Protein AF-A0A938QJ33-F1 (afdb_monomer)

Sequence (133 aa):
MEKRPASLLLIILVGVIGISLLGCAGRPTVTAPAKTLPEMLREAGFKVYAADTPQEMAYLQTCPRDTLMIHERPGARCYAFSDPTSKSMYIGDEAAYRRFSDLLEQREQKIMEQRIENDPQFWLLWRTRWGGG

Mean predicted aligned error: 12.61 Å

Nearest PDB structures (foldseek):
  3kyq-assembly1_A  TM=4.444E-01  e=6.629E-01  Rattus norvegicus
  7t1g-assembly1_B  TM=4.506E-01  e=1.577E+00  Saccharomyces cerevisiae S288C
  8ove-assembly1_Bp  TM=4.746E-01  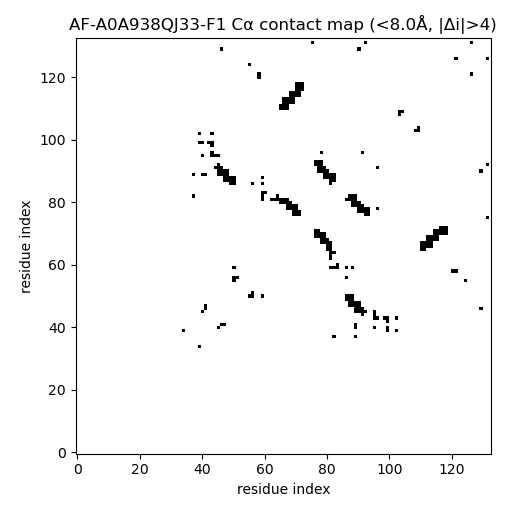e=2.148E+00  Trypanosoma brucei brucei
  4i1k-assembly2_B  TM=3.181E-01  e=2.587E+00  Arabidopsis thaliana
  8xkv-assembly1_B  TM=2.730E-01  e=6.962E+00  Arabidopsis thaliana

Secondary structure (DSSP, 8-state):
----THHHHHHHHGGGS--------------PPPPPHHHHHHHTTPEEEE--SHHHHHHHHHSPTTEEEEEEETTEEEEEEEETTTTEEEEE-HHHHHHHHHHHHHTT---EEEEEE--HHHHHHHHHHH---

Solvent-accessible surface area (backbone atoms only — not comparable to full-atom values): 8153 Å² total; per-residue (Å²): 141,82,85,70,73,62,67,62,59,56,55,60,67,65,72,72,73,71,92,68,88,71,84,85,75,83,63,74,77,74,68,69,77,78,79,48,70,72,55,46,38,46,74,24,59,28,45,79,42,73,46,84,44,75,66,47,43,53,52,50,71,71,52,62,76,74,31,42,34,39,42,36,48,98,95,49,65,39,40,35,36,56,38,77,90,78,39,29,39,34,44,23,46,69,71,21,47,53,47,32,53,53,52,28,59,78,66,76,52,86,72,48,76,44,80,40,76,66,54,66,64,60,52,67,72,41,44,84,78,70,55,83,129

pLDDT: mean 80.5, std 18.4, range [41.91, 97.69]

Radius of gyration: 30.43 Å; Cα contacts (8 Å, |Δi|>4): 147; chains: 1; bounding box: 78×65×67 Å

Foldseek 3Di:
DDDDCVVVVVVVVVVPPDPPPPDDDPPVPPPPPDDDLVRLLVVLPWDKDAQPDPLLLVVLVVDDAQEWEWEDDVPDTKIWHHDNVRNIITIDGPSSVVSSVVVCVVSVHDTHYDYDYPDPSCCVPPCVPVPDD

Structure (mmCIF, N/CA/C/O backbone):
data_AF-A0A938QJ33-F1
#
_entry.id   AF-A0A938QJ33-F1
#
loop_
_atom_site.group_PDB
_atom_site.id
_atom_site.type_symbol
_atom_site.label_atom_id
_atom_site.label_alt_id
_atom_site.label_comp_id
_atom_site.label_asym_id
_atom_site.label_entity_id
_atom_site.label_seq_id
_atom_site.pdbx_PDB_ins_code
_atom_site.Cartn_x
_atom_site.Cartn_y
_atom_site.Cartn_z
_atom_site.occupancy
_atom_site.B_iso_or_equiv
_atom_site.auth_seq_id
_atom_site.auth_comp_id
_atom_site.auth_asym_id
_atom_site.auth_atom_id
_atom_site.pdbx_PDB_model_num
ATOM 1 N N . MET A 1 1 ? 63.556 46.614 -50.450 1.00 47.84 1 MET A N 1
ATOM 2 C CA . MET A 1 1 ? 62.223 47.234 -50.622 1.00 47.84 1 MET A CA 1
ATOM 3 C C . MET A 1 1 ? 61.717 46.718 -51.955 1.00 47.84 1 MET A C 1
ATOM 5 O O . MET A 1 1 ? 62.399 46.922 -52.936 1.00 47.84 1 MET A O 1
ATOM 9 N N . GLU A 1 2 ? 60.818 45.743 -51.991 1.00 45.97 2 GLU A N 1
ATOM 10 C CA . GLU A 1 2 ? 59.378 45.991 -51.922 1.00 45.97 2 GLU A CA 1
ATOM 11 C C . GLU A 1 2 ? 58.655 44.801 -51.269 1.00 45.97 2 GLU A C 1
ATOM 13 O O . GLU A 1 2 ? 58.992 43.633 -51.473 1.00 45.97 2 GLU A O 1
ATOM 18 N N . LYS A 1 3 ? 57.673 45.129 -50.435 1.00 43.69 3 LYS A N 1
ATOM 19 C CA . LYS A 1 3 ? 56.917 44.236 -49.558 1.00 43.69 3 LYS A CA 1
ATOM 20 C C . LYS A 1 3 ? 55.964 43.369 -50.390 1.00 43.69 3 LYS A C 1
ATOM 22 O O . LYS A 1 3 ? 55.088 43.893 -51.068 1.00 43.69 3 LYS A O 1
ATOM 27 N N . ARG A 1 4 ? 56.111 42.040 -50.322 1.00 46.62 4 ARG A N 1
ATOM 28 C CA . ARG A 1 4 ? 55.148 41.105 -50.926 1.00 46.62 4 ARG A CA 1
ATOM 29 C C . ARG A 1 4 ? 53.808 41.182 -50.165 1.00 46.62 4 ARG A C 1
ATOM 31 O O . ARG A 1 4 ? 53.822 41.163 -48.935 1.00 46.62 4 ARG A O 1
ATOM 38 N N . PRO A 1 5 ? 52.660 41.204 -50.867 1.00 52.81 5 PRO A N 1
ATOM 39 C CA . PRO A 1 5 ? 51.307 41.439 -50.328 1.00 52.81 5 PRO A CA 1
ATOM 40 C C . PRO A 1 5 ? 50.780 40.337 -49.385 1.00 52.81 5 PRO A C 1
ATOM 42 O O . PRO A 1 5 ? 49.643 40.395 -48.923 1.00 52.81 5 PRO A O 1
ATOM 45 N N . ALA A 1 6 ? 51.610 39.344 -49.059 1.00 49.66 6 ALA A N 1
ATOM 46 C CA . ALA A 1 6 ? 51.281 38.231 -48.177 1.00 49.66 6 ALA A CA 1
ATOM 47 C C . ALA A 1 6 ? 51.041 38.663 -46.717 1.00 49.66 6 ALA A C 1
ATOM 49 O O . ALA A 1 6 ? 50.262 38.022 -46.018 1.00 49.66 6 ALA A O 1
ATOM 50 N N . SER A 1 7 ? 51.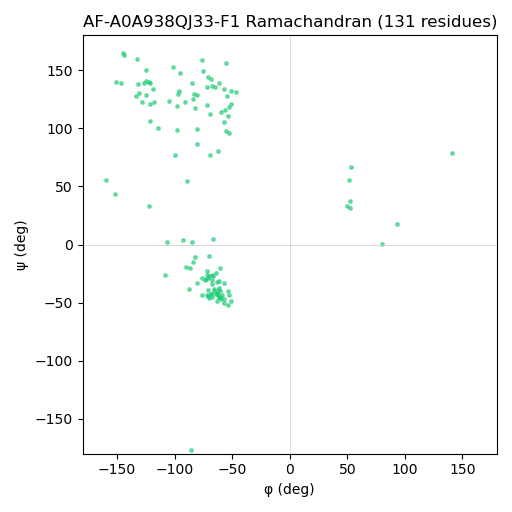646 39.772 -46.262 1.00 52.16 7 SER A N 1
ATOM 51 C CA . SER A 1 7 ? 51.422 40.280 -44.897 1.00 52.16 7 SER A CA 1
ATOM 52 C C . SER A 1 7 ? 50.024 40.857 -44.679 1.00 52.16 7 SER A C 1
ATOM 54 O O . SER A 1 7 ? 49.544 40.818 -43.554 1.00 52.16 7 SER A O 1
ATOM 56 N N . LEU A 1 8 ? 49.351 41.362 -45.719 1.00 50.62 8 LEU A N 1
ATOM 57 C CA . LEU A 1 8 ? 47.969 41.846 -45.591 1.00 50.62 8 LEU A CA 1
ATOM 58 C C . LEU A 1 8 ? 46.957 40.695 -45.632 1.00 50.62 8 LEU A C 1
ATOM 60 O O . LEU A 1 8 ? 45.961 40.730 -44.917 1.00 50.62 8 LEU A O 1
ATOM 64 N N . LEU A 1 9 ? 47.249 39.643 -46.401 1.00 50.78 9 LEU A N 1
ATOM 65 C CA . LEU A 1 9 ? 46.422 38.434 -46.458 1.00 50.78 9 LEU A CA 1
ATOM 66 C C . LEU A 1 9 ? 46.454 37.646 -45.139 1.00 50.78 9 LEU A C 1
ATOM 68 O O . LEU A 1 9 ? 45.440 37.085 -44.730 1.00 50.78 9 LEU A O 1
ATOM 72 N N . LEU A 1 10 ? 47.592 37.657 -44.438 1.00 49.03 10 LEU A N 1
ATOM 73 C CA . LEU A 1 10 ? 47.742 36.957 -43.161 1.00 49.03 10 LEU A CA 1
ATOM 74 C C . LEU A 1 10 ? 46.994 37.648 -42.006 1.00 49.03 10 LEU A C 1
ATOM 76 O O . LEU A 1 10 ? 46.523 36.971 -41.099 1.00 49.03 10 LEU A O 1
ATOM 80 N N . ILE A 1 11 ? 46.829 38.976 -42.049 1.00 50.59 11 ILE A N 1
ATOM 81 C CA . ILE A 1 11 ? 46.127 39.733 -40.995 1.00 50.59 11 ILE A CA 1
ATOM 82 C C . ILE A 1 11 ? 44.601 39.556 -41.097 1.00 50.59 11 ILE A C 1
ATOM 84 O O . ILE A 1 11 ? 43.919 39.556 -40.076 1.00 50.59 11 ILE A O 1
ATOM 88 N N . ILE A 1 12 ? 44.059 39.317 -42.297 1.00 49.44 12 ILE A N 1
ATOM 89 C CA . ILE A 1 12 ? 42.617 39.077 -42.489 1.00 49.44 12 ILE A CA 1
ATOM 90 C C . ILE A 1 12 ? 42.205 37.683 -41.983 1.00 49.44 12 ILE A C 1
ATOM 92 O O . ILE A 1 12 ? 41.106 37.531 -41.452 1.00 49.44 12 ILE A O 1
ATOM 96 N N . LEU A 1 13 ? 43.094 36.681 -42.043 1.00 48.34 13 LEU A N 1
ATOM 97 C CA . LEU A 1 13 ? 42.821 35.345 -41.488 1.00 48.34 13 LEU A CA 1
ATOM 98 C C . LEU A 1 13 ? 42.724 35.354 -39.947 1.00 48.34 13 LEU A C 1
ATOM 100 O O . LEU A 1 13 ? 42.034 34.525 -39.361 1.00 48.34 13 LEU A O 1
ATOM 104 N N . VAL A 1 14 ? 43.382 36.310 -39.284 1.00 52.88 14 VAL A N 1
ATOM 105 C CA . VAL A 1 14 ? 43.396 36.439 -37.813 1.00 52.88 14 VAL A CA 1
ATOM 106 C C . VAL A 1 14 ? 42.147 37.167 -37.280 1.00 52.88 14 VAL A C 1
ATOM 108 O O . VAL A 1 14 ? 41.870 37.132 -36.085 1.00 52.88 14 VAL A O 1
ATOM 111 N N . GLY A 1 15 ? 41.335 37.771 -38.156 1.00 49.47 15 GLY A N 1
ATOM 112 C CA . GLY A 1 15 ? 40.134 38.536 -37.790 1.00 49.47 15 GLY A CA 1
ATOM 113 C C . GLY A 1 15 ? 38.843 37.727 -37.595 1.00 49.47 15 GLY A C 1
ATOM 114 O O . GLY A 1 15 ? 37.803 38.327 -37.338 1.00 49.47 15 GLY A O 1
ATOM 115 N N . VAL A 1 16 ? 38.876 36.393 -37.721 1.00 50.25 16 VAL A N 1
ATOM 116 C CA . VAL A 1 16 ? 37.700 35.503 -37.562 1.00 50.25 16 VAL A CA 1
ATOM 117 C C . VAL A 1 16 ? 37.942 34.452 -36.472 1.00 50.25 16 VAL A C 1
ATOM 119 O O . VAL A 1 16 ? 37.453 33.332 -36.531 1.00 50.25 16 VAL A O 1
ATOM 122 N N . ILE A 1 17 ? 38.701 34.789 -35.431 1.00 55.12 17 ILE A N 1
ATOM 123 C CA . ILE A 1 17 ? 38.645 34.029 -34.176 1.00 55.12 17 ILE A CA 1
ATOM 124 C C . ILE A 1 17 ? 37.745 34.835 -33.255 1.00 55.12 17 ILE A C 1
ATOM 126 O O . ILE A 1 17 ? 38.173 35.630 -32.420 1.00 55.12 17 ILE A O 1
ATOM 130 N N . GLY A 1 18 ? 36.455 34.691 -33.555 1.00 50.88 18 GLY A N 1
ATOM 131 C CA . GLY A 1 18 ? 35.358 35.322 -32.860 1.00 50.88 18 GLY A CA 1
ATOM 132 C C . GLY A 1 18 ? 35.465 35.079 -31.364 1.00 50.88 18 GLY A C 1
ATOM 133 O O . GLY A 1 18 ? 35.445 33.952 -30.873 1.00 50.88 18 GLY A O 1
ATOM 134 N N . ILE A 1 19 ? 35.538 36.194 -30.655 1.00 58.62 19 ILE A N 1
ATOM 135 C CA . ILE A 1 19 ? 35.155 36.348 -29.263 1.00 58.62 19 ILE A CA 1
ATOM 136 C C . ILE A 1 19 ? 33.720 35.824 -29.137 1.00 58.62 19 ILE A C 1
ATOM 138 O O . ILE A 1 19 ? 32.763 36.514 -29.472 1.00 58.62 19 ILE A O 1
ATOM 142 N N . SER A 1 20 ? 33.568 34.567 -28.730 1.00 51.69 20 SER A N 1
ATOM 143 C CA . SER A 1 20 ? 32.299 33.975 -28.292 1.00 51.69 20 SER A CA 1
ATOM 144 C C . SER A 1 20 ? 32.572 32.727 -27.451 1.00 51.69 20 SER A C 1
ATOM 146 O O . SER A 1 20 ? 32.051 31.651 -27.709 1.00 51.69 20 SER A O 1
ATOM 148 N N . LEU A 1 21 ? 33.368 32.877 -26.391 1.00 54.03 21 LEU A N 1
ATOM 149 C CA . LEU A 1 21 ? 33.204 32.043 -25.197 1.00 54.03 21 LEU A CA 1
ATOM 150 C C . LEU A 1 21 ? 32.202 32.746 -24.267 1.00 54.03 21 LEU A C 1
ATOM 152 O O . LEU A 1 21 ? 32.494 33.066 -23.119 1.00 54.03 21 LEU A O 1
ATOM 156 N N . LEU A 1 22 ? 31.017 33.045 -24.810 1.00 55.72 22 LEU A N 1
ATOM 157 C CA . LEU A 1 22 ? 29.827 33.29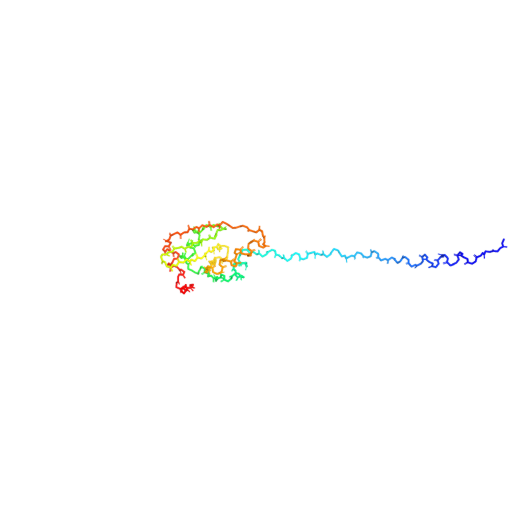0 -24.007 1.00 55.72 22 LEU A CA 1
ATOM 158 C C . LEU A 1 22 ? 29.458 31.937 -23.407 1.00 55.72 22 LEU A C 1
ATOM 160 O O . LEU A 1 22 ? 29.122 30.993 -24.122 1.00 55.72 22 LEU A O 1
ATOM 164 N N . GLY A 1 23 ? 29.601 31.836 -22.088 1.00 55.53 23 GLY A N 1
ATOM 165 C CA . GLY A 1 23 ? 29.093 30.707 -21.336 1.00 55.53 23 GLY A CA 1
ATOM 166 C C . GLY A 1 23 ? 27.597 30.501 -21.576 1.00 55.53 23 GLY A C 1
ATOM 167 O O . GLY A 1 23 ? 26.885 31.429 -21.952 1.00 55.53 23 GLY A O 1
ATOM 168 N N . CYS A 1 24 ? 27.186 29.251 -21.351 1.00 55.03 24 CYS A N 1
ATOM 169 C CA . CYS A 1 24 ? 25.851 28.753 -20.992 1.00 55.03 24 CYS A CA 1
ATOM 170 C C . CYS A 1 24 ? 25.567 27.439 -21.722 1.00 55.03 24 CYS A C 1
ATOM 172 O O . CYS A 1 24 ? 24.817 27.387 -22.688 1.00 55.03 24 CYS A O 1
ATOM 174 N N . ALA A 1 25 ? 26.126 26.346 -21.213 1.00 53.94 25 ALA A N 1
ATOM 175 C CA . ALA A 1 25 ? 25.430 25.065 -21.254 1.00 53.94 25 ALA A CA 1
ATOM 176 C C . ALA A 1 25 ? 25.867 24.188 -20.076 1.00 53.94 25 ALA A C 1
ATOM 178 O O . ALA A 1 25 ? 26.027 22.979 -20.209 1.00 53.94 25 ALA A O 1
ATOM 179 N N . GLY A 1 26 ? 25.972 24.782 -18.882 1.00 48.81 26 GLY A N 1
ATOM 180 C CA . GLY A 1 26 ? 25.478 24.061 -17.719 1.00 48.81 26 GLY A CA 1
ATOM 181 C C . GLY A 1 26 ? 23.987 23.876 -17.960 1.00 48.81 26 GLY A C 1
ATOM 182 O O . GLY A 1 26 ? 23.191 24.690 -17.510 1.00 48.81 26 GLY A O 1
ATOM 183 N N . ARG A 1 27 ? 23.604 22.877 -18.770 1.00 51.81 27 ARG A N 1
ATOM 184 C CA . ARG A 1 27 ? 22.247 22.357 -18.695 1.00 51.81 27 ARG A CA 1
ATOM 185 C C . ARG A 1 27 ? 22.139 21.951 -17.232 1.00 51.81 27 ARG A C 1
ATOM 187 O O . ARG A 1 27 ? 22.913 21.078 -16.834 1.00 51.81 27 ARG A O 1
ATOM 194 N N . PRO A 1 28 ? 21.265 22.561 -16.411 1.00 49.06 28 PRO A N 1
ATOM 195 C CA . PRO A 1 28 ? 20.798 21.808 -15.274 1.00 49.06 28 PRO A CA 1
ATOM 196 C C . PRO A 1 28 ? 20.274 20.532 -15.920 1.00 49.06 28 PRO A C 1
ATOM 198 O O . PRO A 1 28 ? 19.348 20.576 -16.734 1.00 49.06 28 PRO A O 1
ATOM 201 N N . THR A 1 29 ? 20.956 19.411 -15.693 1.00 50.34 29 THR A N 1
ATOM 202 C CA . THR A 1 29 ? 20.309 18.122 -15.831 1.00 50.34 29 THR A CA 1
ATOM 203 C C . THR A 1 29 ? 19.133 18.284 -14.896 1.00 50.34 29 THR A C 1
ATOM 205 O O . THR A 1 29 ? 19.296 18.271 -13.677 1.00 50.34 29 THR A O 1
ATOM 208 N N . VAL A 1 30 ? 17.974 18.624 -15.456 1.00 50.69 30 VAL A N 1
ATOM 209 C CA . VAL A 1 30 ? 16.716 18.566 -14.743 1.00 50.69 30 VAL A CA 1
ATOM 210 C C . VAL A 1 30 ? 16.528 17.071 -14.583 1.00 50.69 30 VAL A C 1
ATOM 212 O O . VAL A 1 30 ? 15.874 16.417 -15.388 1.00 50.69 30 VAL A O 1
ATOM 215 N N . THR A 1 31 ? 17.258 16.498 -13.628 1.00 54.38 31 THR A N 1
ATOM 216 C CA . THR A 1 31 ? 16.997 15.174 -13.114 1.00 54.38 31 THR A CA 1
ATOM 217 C C . THR A 1 31 ? 15.572 15.307 -12.637 1.00 54.38 31 THR A C 1
ATOM 219 O O . THR A 1 31 ? 15.311 16.039 -11.678 1.00 54.38 31 THR A O 1
ATOM 222 N N . ALA A 1 32 ? 14.637 14.732 -13.397 1.00 56.59 32 ALA A N 1
ATOM 22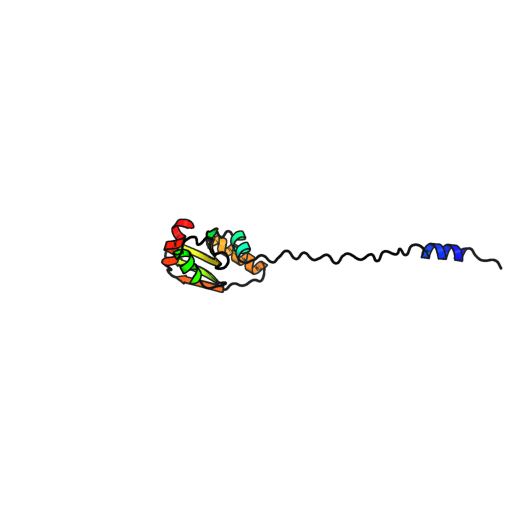3 C CA . ALA A 1 32 ? 13.259 14.657 -12.960 1.00 56.59 32 ALA A CA 1
ATOM 224 C C . ALA A 1 32 ? 13.298 14.162 -11.507 1.00 56.59 32 ALA A C 1
ATOM 226 O O . ALA A 1 32 ? 14.067 13.231 -11.229 1.00 56.59 32 ALA A O 1
ATOM 227 N N . PRO A 1 33 ? 1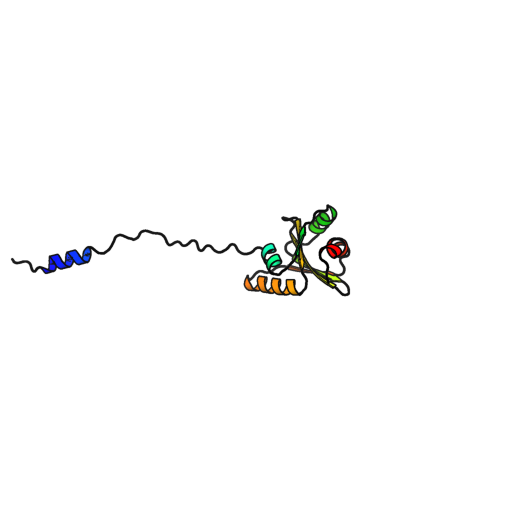2.583 14.820 -10.577 1.00 60.56 33 PRO A N 1
ATOM 228 C CA . PRO A 1 33 ? 12.612 14.408 -9.185 1.00 60.56 33 PRO A CA 1
ATOM 229 C C . PRO A 1 33 ? 12.325 12.908 -9.130 1.00 60.56 33 PRO A C 1
ATOM 231 O O . PRO A 1 33 ? 11.430 12.418 -9.825 1.00 60.56 33 PRO A O 1
ATOM 234 N N . ALA A 1 34 ? 13.148 12.170 -8.382 1.00 68.12 34 ALA A N 1
ATOM 235 C CA . ALA A 1 34 ? 12.937 10.742 -8.208 1.00 68.12 34 ALA A CA 1
ATOM 236 C C . ALA A 1 34 ? 11.504 10.531 -7.701 1.00 68.12 34 ALA A C 1
ATOM 238 O O . ALA A 1 34 ? 11.097 11.185 -6.738 1.00 68.12 34 ALA A O 1
ATOM 239 N N . LYS A 1 35 ? 10.740 9.660 -8.375 1.00 77.69 35 LYS A N 1
ATOM 240 C CA . LYS A 1 35 ? 9.367 9.352 -7.965 1.00 77.69 35 LYS A CA 1
ATOM 241 C C . LYS A 1 35 ? 9.379 8.849 -6.524 1.00 77.69 35 LYS A C 1
ATOM 243 O O . LYS A 1 35 ? 10.203 8.012 -6.153 1.00 77.69 35 LYS A O 1
ATOM 248 N N . THR A 1 36 ? 8.467 9.368 -5.720 1.00 87.00 36 THR A N 1
ATOM 249 C CA . THR A 1 36 ? 8.277 8.943 -4.332 1.00 87.00 36 THR A CA 1
ATOM 250 C C . THR A 1 36 ? 7.539 7.600 -4.273 1.00 87.00 36 THR A C 1
ATOM 252 O O . THR A 1 36 ? 6.831 7.227 -5.212 1.00 87.00 36 THR A O 1
ATOM 255 N N . LEU A 1 37 ? 7.664 6.867 -3.159 1.00 90.25 37 LEU A N 1
ATOM 256 C CA . LEU A 1 37 ? 6.929 5.611 -2.936 1.00 90.25 37 LEU A CA 1
ATOM 257 C C . LEU A 1 37 ? 5.409 5.759 -3.175 1.00 90.25 37 LEU A C 1
ATOM 259 O O . LEU A 1 37 ? 4.864 4.975 -3.954 1.00 90.25 37 LEU A O 1
ATOM 263 N N . PRO A 1 38 ? 4.722 6.778 -2.613 1.00 91.12 38 PRO A N 1
ATOM 264 C CA . PRO A 1 38 ? 3.318 7.058 -2.920 1.00 91.12 38 PRO A CA 1
ATOM 265 C C . PRO A 1 38 ? 2.997 7.224 -4.410 1.00 91.12 38 PRO A C 1
ATOM 267 O O . PRO A 1 38 ? 1.962 6.750 -4.876 1.00 91.12 38 PRO A O 1
ATOM 270 N N . GLU A 1 39 ? 3.863 7.888 -5.178 1.00 92.44 39 GLU A N 1
ATOM 271 C CA . GLU A 1 39 ? 3.655 8.077 -6.618 1.00 92.44 39 GLU A CA 1
ATOM 272 C C . GLU A 1 39 ? 3.774 6.759 -7.380 1.00 92.44 39 GLU A C 1
ATOM 274 O O . GLU A 1 39 ? 2.927 6.470 -8.224 1.00 92.44 39 GLU A O 1
ATOM 279 N N . MET A 1 40 ? 4.768 5.933 -7.045 1.00 94.56 40 MET A N 1
ATOM 280 C CA . MET A 1 40 ? 4.929 4.611 -7.653 1.00 94.56 40 MET A CA 1
ATOM 281 C C . MET A 1 40 ? 3.779 3.667 -7.297 1.00 94.56 40 MET A C 1
ATOM 283 O O . MET A 1 40 ? 3.311 2.929 -8.157 1.00 94.56 40 MET A O 1
ATOM 287 N N . LEU A 1 41 ? 3.275 3.711 -6.060 1.00 95.88 41 LEU A N 1
ATOM 288 C CA . LEU A 1 41 ? 2.092 2.944 -5.656 1.00 95.88 41 LEU A CA 1
ATOM 289 C C . LEU A 1 41 ? 0.876 3.342 -6.503 1.00 95.88 41 LEU A C 1
ATOM 291 O O . LEU A 1 41 ? 0.176 2.481 -7.039 1.00 95.88 41 LEU A O 1
ATOM 295 N N . ARG A 1 42 ? 0.641 4.646 -6.686 1.00 95.06 42 ARG A N 1
ATOM 296 C CA . ARG A 1 42 ? -0.455 5.145 -7.531 1.00 95.06 42 ARG A CA 1
ATOM 297 C C . ARG A 1 42 ? -0.288 4.739 -8.992 1.00 95.06 42 ARG A C 1
ATOM 299 O O . ARG A 1 42 ? -1.260 4.319 -9.612 1.00 95.06 42 ARG A O 1
ATOM 306 N N . GLU A 1 43 ? 0.924 4.832 -9.530 1.00 95.25 43 GLU A N 1
ATOM 307 C CA . GLU A 1 43 ? 1.258 4.396 -10.892 1.00 95.25 43 GLU A CA 1
ATOM 308 C C . GLU A 1 43 ? 1.042 2.891 -11.087 1.00 95.25 43 GLU A C 1
ATOM 310 O O . GLU A 1 43 ? 0.499 2.465 -12.104 1.00 95.25 43 GLU A O 1
ATOM 315 N N . ALA A 1 44 ? 1.377 2.088 -10.078 1.00 96.31 44 ALA A N 1
ATOM 316 C CA . ALA A 1 44 ? 1.118 0.656 -10.063 1.00 96.31 44 ALA A CA 1
ATOM 317 C C . ALA A 1 44 ? -0.376 0.308 -9.921 1.00 96.31 44 ALA A C 1
ATOM 319 O O . ALA A 1 44 ? -0.767 -0.844 -10.117 1.00 96.31 44 ALA A O 1
ATOM 320 N N . GLY A 1 45 ? -1.239 1.286 -9.637 1.00 95.62 45 GLY A N 1
ATOM 321 C CA . GLY A 1 45 ? -2.685 1.107 -9.531 1.00 95.62 45 GLY A CA 1
ATOM 322 C C . GLY A 1 45 ? -3.187 0.835 -8.114 1.00 95.62 45 GLY A C 1
ATOM 323 O O . GLY A 1 45 ? -4.316 0.372 -7.958 1.00 95.62 45 GLY A O 1
ATOM 324 N N . PHE A 1 46 ? -2.391 1.124 -7.080 1.00 95.62 46 PHE A N 1
ATOM 325 C CA . PHE A 1 46 ? -2.896 1.147 -5.708 1.00 95.62 46 PHE A CA 1
ATOM 326 C C . PHE A 1 46 ? -3.917 2.275 -5.556 1.00 95.62 46 PHE A C 1
ATOM 328 O O . PHE A 1 46 ? -3.699 3.414 -5.982 1.00 95.62 46 PHE A O 1
ATOM 335 N N . LYS A 1 47 ? -5.032 1.961 -4.901 1.00 94.00 47 LYS A N 1
ATOM 336 C CA . LYS A 1 47 ? -6.056 2.942 -4.549 1.00 94.00 47 LYS A CA 1
ATOM 337 C C . LYS A 1 47 ? -5.678 3.614 -3.234 1.00 94.00 47 LYS A C 1
ATOM 339 O O . LYS A 1 47 ? -5.226 2.947 -2.308 1.00 9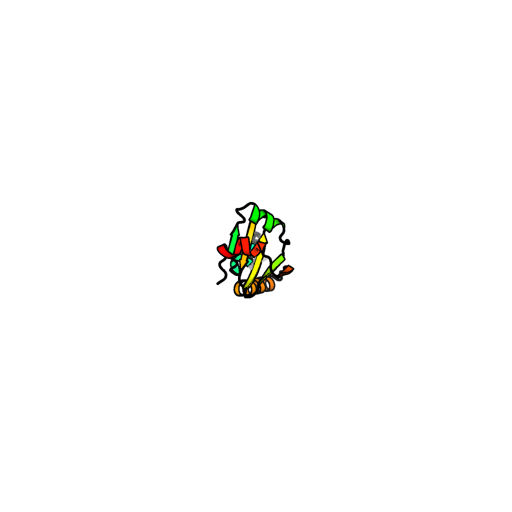4.00 47 LYS A O 1
ATOM 344 N N . VAL A 1 48 ? -5.884 4.924 -3.161 1.00 93.75 48 VAL A N 1
ATOM 345 C CA . VAL A 1 48 ? -5.577 5.731 -1.974 1.00 93.75 48 VAL A CA 1
ATOM 346 C C . VAL A 1 48 ? -6.846 5.921 -1.156 1.00 93.75 48 VAL A C 1
ATOM 348 O O . VAL A 1 48 ? -7.864 6.357 -1.694 1.00 93.75 48 VAL A O 1
ATOM 351 N N . TYR A 1 49 ? -6.769 5.633 0.136 1.00 92.06 49 TYR A N 1
ATOM 352 C CA . TYR A 1 49 ? -7.845 5.850 1.093 1.00 92.06 49 TYR A CA 1
ATOM 353 C C . TYR A 1 49 ? -7.362 6.785 2.193 1.00 92.06 49 TYR A C 1
ATOM 355 O O . TYR A 1 49 ? -6.395 6.482 2.889 1.00 92.06 49 TYR A O 1
ATOM 363 N N . ALA A 1 50 ? -8.037 7.920 2.352 1.00 91.94 50 ALA A N 1
ATOM 364 C CA . ALA A 1 50 ? -7.786 8.812 3.472 1.00 91.94 50 ALA A CA 1
ATOM 365 C C . ALA A 1 50 ? -8.317 8.184 4.771 1.00 91.94 50 ALA A C 1
ATOM 367 O O . ALA A 1 50 ? -9.419 7.627 4.804 1.00 91.94 50 ALA A O 1
ATOM 368 N N . ALA A 1 51 ? -7.519 8.261 5.835 1.00 91.19 51 ALA A N 1
ATOM 369 C CA . ALA A 1 51 ? -7.937 7.929 7.190 1.00 91.19 51 ALA A CA 1
ATOM 370 C C . ALA A 1 51 ? -8.700 9.125 7.782 1.00 91.19 51 ALA A C 1
ATOM 372 O O . ALA A 1 51 ? -8.123 10.001 8.431 1.00 91.19 51 ALA A O 1
ATOM 373 N N . ASP A 1 52 ? -10.003 9.173 7.512 1.00 88.38 52 ASP A N 1
ATOM 374 C CA . ASP A 1 52 ? -10.880 10.294 7.867 1.00 88.38 52 ASP A CA 1
ATOM 375 C C . ASP A 1 52 ? -11.438 10.164 9.292 1.00 88.38 52 ASP A C 1
ATOM 377 O O . ASP A 1 52 ? -11.864 11.147 9.901 1.00 88.38 52 ASP A O 1
ATOM 381 N N . THR A 1 53 ? -11.437 8.950 9.848 1.00 91.06 53 THR A N 1
ATOM 382 C CA . THR A 1 53 ? -11.955 8.673 11.192 1.00 91.06 53 THR A CA 1
ATOM 383 C C . THR A 1 53 ? -10.834 8.534 12.232 1.00 91.06 53 THR A C 1
ATOM 385 O O . THR A 1 53 ? -9.728 8.087 11.909 1.00 91.06 53 THR A O 1
ATOM 388 N N . PRO A 1 54 ? -11.100 8.832 13.523 1.00 92.44 54 PRO A N 1
ATOM 389 C CA . PRO A 1 54 ? -10.126 8.605 14.594 1.00 92.44 54 PRO A CA 1
ATOM 390 C C . PRO A 1 54 ? -9.653 7.149 14.684 1.00 92.44 54 PRO A C 1
ATOM 392 O O . PRO A 1 54 ? -8.499 6.898 15.021 1.00 92.44 54 PRO A O 1
ATOM 395 N N . GLN A 1 55 ? -10.529 6.193 14.361 1.00 91.31 55 GLN A N 1
ATOM 396 C CA . GLN A 1 55 ? -10.208 4.768 14.392 1.00 91.31 55 GLN A CA 1
ATOM 397 C C . GLN A 1 55 ? -9.259 4.365 13.254 1.00 91.31 55 GLN A C 1
ATOM 399 O O . GLN A 1 55 ? -8.296 3.643 13.502 1.00 91.31 55 GLN A O 1
ATOM 404 N N . GLU A 1 56 ? -9.482 4.856 12.031 1.00 92.00 56 GLU A N 1
ATOM 405 C CA . GLU A 1 56 ? -8.558 4.641 10.907 1.00 92.00 56 GLU A CA 1
ATOM 406 C C . GLU A 1 56 ? -7.196 5.282 11.191 1.00 92.00 56 GLU A C 1
ATOM 408 O O . GLU A 1 56 ? -6.166 4.658 10.953 1.00 92.00 56 GLU A O 1
ATOM 413 N N . MET A 1 57 ? -7.181 6.491 11.761 1.00 92.88 57 MET A N 1
ATOM 414 C CA . MET A 1 57 ? -5.946 7.171 12.161 1.00 92.88 57 MET A CA 1
ATOM 415 C C . MET A 1 57 ? -5.183 6.408 13.245 1.00 92.88 57 MET A C 1
ATOM 417 O O . MET A 1 57 ? -3.962 6.290 13.154 1.00 92.88 57 MET A O 1
ATOM 421 N N . ALA A 1 58 ? -5.883 5.875 14.251 1.00 92.75 58 ALA A N 1
ATOM 422 C CA . ALA A 1 58 ? -5.271 5.046 15.284 1.00 92.75 58 ALA A CA 1
ATOM 423 C C . ALA A 1 58 ? -4.657 3.777 14.678 1.00 92.75 58 ALA A C 1
ATOM 425 O O . ALA A 1 58 ? -3.507 3.464 14.967 1.00 92.75 58 ALA A O 1
ATOM 426 N N . TYR A 1 59 ? -5.373 3.095 13.779 1.00 92.81 59 TYR A N 1
ATOM 427 C CA . TYR A 1 59 ? -4.833 1.933 13.069 1.00 92.81 59 TYR A CA 1
ATOM 428 C C . TYR A 1 59 ? -3.595 2.302 12.237 1.00 92.81 59 TYR A C 1
ATOM 430 O O . TYR A 1 59 ? -2.563 1.637 12.318 1.00 92.81 59 TYR A O 1
ATOM 438 N N . LEU A 1 60 ? -3.647 3.412 11.502 1.00 92.62 60 LEU A N 1
ATOM 439 C CA . LEU A 1 60 ? -2.544 3.881 10.665 1.00 92.62 60 LEU A CA 1
ATOM 440 C C . LEU A 1 60 ? -1.277 4.193 11.484 1.00 92.62 60 LEU A C 1
ATOM 442 O O . LEU A 1 60 ? -0.168 3.970 11.010 1.00 92.62 60 LEU A O 1
ATOM 446 N N . GLN A 1 61 ? -1.426 4.636 12.736 1.00 90.62 61 GLN A N 1
ATOM 447 C CA . GLN A 1 61 ? -0.307 4.828 13.670 1.00 90.62 61 GLN A CA 1
ATOM 448 C C . GLN A 1 61 ? 0.302 3.519 14.190 1.00 90.62 61 GLN A C 1
ATOM 450 O O . GLN A 1 61 ? 1.456 3.525 14.614 1.00 90.62 61 GLN A O 1
ATOM 455 N N . THR A 1 62 ? -0.448 2.413 14.167 1.00 91.75 62 THR A N 1
ATOM 456 C CA . THR A 1 62 ? 0.064 1.082 14.540 1.00 91.75 62 THR A CA 1
ATOM 457 C C . THR A 1 62 ? 0.785 0.375 13.394 1.00 91.75 62 THR A C 1
ATOM 459 O O . THR A 1 62 ? 1.511 -0.587 13.635 1.00 91.75 62 THR A O 1
ATOM 462 N N . CYS A 1 63 ? 0.610 0.850 12.157 1.00 92.81 63 CYS A N 1
ATOM 463 C CA . CYS A 1 63 ? 1.234 0.254 10.984 1.00 92.81 63 CYS A CA 1
ATOM 464 C C . CYS A 1 63 ? 2.763 0.464 10.993 1.00 92.81 63 CYS A C 1
ATOM 466 O O . CYS A 1 63 ? 3.241 1.540 11.377 1.00 92.81 63 CYS A O 1
ATOM 468 N N . PRO A 1 64 ? 3.550 -0.531 10.549 1.00 91.56 64 PRO A N 1
ATOM 469 C CA . PRO A 1 64 ? 4.987 -0.377 10.366 1.00 91.56 64 PRO A CA 1
ATOM 470 C C . PRO A 1 64 ? 5.288 0.716 9.329 1.00 91.56 64 PRO A C 1
ATOM 472 O O . PRO A 1 64 ? 4.630 0.828 8.295 1.00 91.56 64 PRO A O 1
ATOM 475 N N . ARG A 1 65 ? 6.307 1.534 9.605 1.00 89.69 65 ARG A N 1
ATOM 476 C CA . ARG A 1 65 ? 6.764 2.580 8.678 1.00 89.69 65 ARG A CA 1
ATOM 477 C C . ARG A 1 65 ? 7.561 1.967 7.531 1.00 89.69 65 ARG A C 1
ATOM 479 O O . ARG A 1 65 ? 8.220 0.947 7.723 1.00 89.69 65 ARG A O 1
ATOM 486 N N . ASP A 1 66 ? 7.493 2.596 6.357 1.00 89.12 66 ASP A N 1
ATOM 487 C CA . ASP A 1 66 ? 8.278 2.235 5.165 1.00 89.12 66 ASP A CA 1
ATOM 488 C C . ASP A 1 66 ? 8.217 0.735 4.813 1.00 89.12 66 ASP A C 1
ATOM 490 O O . ASP A 1 66 ? 9.179 0.137 4.332 1.00 89.12 66 ASP A O 1
ATOM 494 N N . THR A 1 67 ? 7.067 0.117 5.094 1.00 94.06 67 THR A N 1
ATOM 495 C CA . THR A 1 67 ? 6.848 -1.323 4.975 1.00 94.06 67 THR A CA 1
ATOM 496 C C . THR A 1 67 ? 5.563 -1.584 4.204 1.00 94.06 67 THR A C 1
ATOM 498 O O . THR A 1 67 ? 4.508 -1.032 4.518 1.00 94.06 67 THR A O 1
ATOM 501 N N . LEU A 1 68 ? 5.648 -2.446 3.196 1.00 96.00 68 LEU A N 1
ATOM 502 C CA . LEU A 1 68 ? 4.503 -2.979 2.481 1.00 96.00 68 LEU A CA 1
ATOM 503 C C . LEU A 1 68 ? 3.911 -4.152 3.274 1.00 96.00 68 LEU A C 1
ATOM 505 O O . LEU A 1 68 ? 4.558 -5.175 3.491 1.00 96.00 68 LEU A O 1
ATOM 509 N N . MET A 1 69 ? 2.666 -4.007 3.703 1.00 96.12 69 MET A N 1
ATOM 510 C CA . MET A 1 69 ? 1.923 -5.012 4.450 1.00 96.12 69 MET A CA 1
ATOM 511 C C . MET A 1 69 ? 1.150 -5.920 3.494 1.00 96.12 69 MET A C 1
ATOM 513 O O . MET A 1 69 ? 0.309 -5.465 2.721 1.00 96.12 69 MET A O 1
ATOM 517 N N . ILE A 1 70 ? 1.406 -7.220 3.559 1.00 95.75 70 ILE A N 1
ATOM 518 C CA . ILE A 1 70 ? 0.686 -8.239 2.796 1.00 95.75 70 ILE A CA 1
ATOM 519 C C . ILE A 1 70 ? -0.365 -8.833 3.727 1.00 95.75 70 ILE A C 1
ATOM 521 O O . ILE A 1 70 ? -0.052 -9.693 4.552 1.00 95.75 70 ILE A O 1
ATOM 525 N N . HIS A 1 71 ? -1.603 -8.359 3.616 1.00 94.06 71 HIS A N 1
ATOM 526 C CA . HIS A 1 71 ? -2.710 -8.862 4.422 1.00 94.06 71 HIS A CA 1
ATOM 527 C C . HIS A 1 71 ? -3.308 -10.105 3.779 1.00 94.06 71 HIS A C 1
ATOM 529 O O . HIS A 1 71 ? -3.747 -10.080 2.625 1.00 94.06 71 HIS A O 1
ATOM 535 N N . GLU A 1 72 ? -3.371 -11.185 4.550 1.00 91.88 72 GLU A N 1
ATOM 536 C CA . GLU A 1 72 ? -3.917 -12.462 4.104 1.00 91.88 72 GLU A CA 1
ATOM 537 C C . GLU A 1 72 ? -5.066 -12.925 4.989 1.00 91.88 72 GLU A C 1
ATOM 539 O O . GLU A 1 72 ? -5.034 -12.811 6.215 1.00 91.88 72 GLU A O 1
ATOM 544 N N . ARG A 1 73 ? -6.092 -13.479 4.348 1.00 86.19 73 ARG A N 1
ATOM 545 C CA . ARG A 1 73 ? -7.180 -14.219 4.986 1.00 86.19 73 ARG A CA 1
ATOM 546 C C . ARG A 1 73 ? -7.619 -15.357 4.062 1.00 86.19 73 ARG A C 1
ATOM 548 O O . ARG A 1 73 ? -7.325 -15.312 2.866 1.00 86.19 73 ARG A O 1
ATOM 555 N N . PRO A 1 74 ? -8.376 -16.350 4.554 1.00 84.31 74 PRO A N 1
ATOM 556 C CA . PRO A 1 74 ? -8.922 -17.389 3.689 1.00 84.31 74 PRO A CA 1
ATOM 557 C C . PRO A 1 74 ? -9.683 -16.781 2.501 1.00 84.31 74 PRO A C 1
ATOM 559 O O . PRO A 1 74 ? -10.652 -16.044 2.693 1.00 84.31 74 PRO A O 1
ATOM 562 N N . GLY A 1 75 ? -9.204 -17.060 1.285 1.00 83.06 75 GLY A N 1
ATOM 563 C CA . GLY A 1 75 ? -9.804 -16.610 0.026 1.00 83.06 75 GLY A CA 1
ATOM 564 C C . GLY A 1 75 ? -9.498 -15.172 -0.409 1.00 83.06 75 GLY A C 1
ATOM 565 O O . GLY A 1 75 ? -9.987 -14.779 -1.461 1.00 83.06 75 GLY A O 1
ATOM 566 N N . A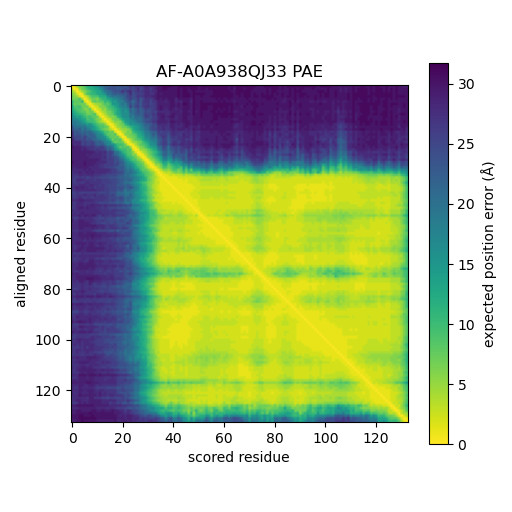LA A 1 76 ? -8.709 -14.388 0.338 1.00 84.62 76 ALA A N 1
ATOM 567 C CA . ALA A 1 76 ? -8.345 -13.031 -0.082 1.00 84.62 76 ALA A CA 1
ATOM 568 C C . ALA A 1 76 ? -6.938 -12.613 0.370 1.00 84.62 76 ALA A C 1
ATOM 570 O O . ALA A 1 76 ? -6.532 -12.841 1.512 1.00 84.62 76 ALA A O 1
ATOM 571 N N . ARG A 1 77 ? -6.222 -11.933 -0.529 1.00 90.75 77 ARG A N 1
ATOM 572 C CA . ARG A 1 77 ? -4.921 -11.305 -0.284 1.00 90.75 77 ARG A CA 1
ATOM 573 C C . ARG A 1 77 ? -4.949 -9.879 -0.817 1.00 90.75 77 ARG A C 1
ATOM 575 O O . ARG A 1 77 ? -5.443 -9.647 -1.918 1.00 90.75 77 ARG A O 1
ATOM 582 N N . CYS A 1 78 ? -4.390 -8.941 -0.064 1.00 93.06 78 CYS A N 1
ATOM 583 C CA . CYS A 1 78 ? -4.165 -7.583 -0.543 1.00 93.06 78 CYS A CA 1
ATOM 584 C C . CYS A 1 78 ? -2.865 -7.001 -0.007 1.00 93.06 78 CYS A C 1
ATOM 586 O O . CYS A 1 78 ? -2.296 -7.485 0.971 1.00 93.06 78 CYS A O 1
ATOM 588 N N . TYR A 1 79 ? -2.429 -5.933 -0.656 1.00 95.50 79 TYR A N 1
ATOM 589 C CA . TYR A 1 79 ? -1.164 -5.272 -0.395 1.00 95.50 79 TYR A CA 1
ATOM 590 C C . TYR A 1 79 ? -1.469 -3.859 0.066 1.00 95.50 79 TYR A C 1
ATOM 592 O O . TYR A 1 79 ? -2.167 -3.126 -0.635 1.00 95.50 79 TYR A O 1
ATOM 600 N N . ALA A 1 80 ? -0.991 -3.496 1.248 1.00 95.31 80 ALA A N 1
ATOM 601 C CA . ALA A 1 80 ? -1.272 -2.223 1.881 1.00 95.31 80 ALA A CA 1
ATOM 602 C C . ALA A 1 80 ? 0.020 -1.486 2.236 1.00 95.31 80 ALA A C 1
ATOM 604 O O . ALA A 1 80 ? 0.989 -2.086 2.690 1.00 95.31 80 ALA A O 1
ATOM 605 N N . PHE A 1 81 ? 0.032 -0.173 2.060 1.00 96.19 81 PHE A N 1
ATOM 606 C CA . PHE A 1 81 ? 1.107 0.695 2.521 1.00 96.19 81 PHE A CA 1
ATOM 607 C C . PHE A 1 81 ? 0.497 1.900 3.227 1.00 96.19 81 PHE A C 1
ATOM 609 O O . PHE A 1 81 ? -0.369 2.576 2.671 1.00 96.19 81 PHE A O 1
ATOM 616 N N . SER A 1 82 ? 0.943 2.175 4.448 1.00 94.56 82 SER A N 1
ATOM 617 C CA . SER A 1 82 ? 0.493 3.335 5.213 1.00 94.56 82 SER A CA 1
ATOM 618 C C . SER A 1 82 ? 1.462 4.499 5.058 1.00 94.56 82 SER A C 1
ATOM 620 O O . SER A 1 82 ? 2.658 4.341 5.298 1.00 94.56 82 SER A O 1
ATOM 622 N N . ASP A 1 83 ? 0.937 5.687 4.774 1.00 91.88 83 ASP A N 1
ATOM 623 C CA . ASP A 1 83 ? 1.671 6.945 4.865 1.00 91.88 83 ASP A CA 1
ATOM 624 C C . ASP A 1 83 ? 1.070 7.828 5.975 1.00 91.88 83 ASP A C 1
ATOM 626 O O . ASP A 1 83 ? 0.048 8.494 5.764 1.00 91.88 83 ASP A O 1
ATOM 630 N N . PRO A 1 84 ? 1.692 7.865 7.171 1.00 85.69 84 PRO A N 1
ATOM 631 C CA . PRO A 1 84 ? 1.248 8.712 8.276 1.00 85.69 84 PRO A CA 1
ATOM 632 C C . PRO A 1 84 ? 1.341 10.211 7.994 1.00 85.69 84 PRO A C 1
ATOM 634 O O . PRO A 1 84 ? 0.603 10.983 8.606 1.00 85.69 84 PRO A O 1
ATOM 637 N N . THR A 1 85 ? 2.222 10.633 7.082 1.00 87.50 85 THR A N 1
ATOM 638 C CA . THR A 1 85 ? 2.417 12.049 6.742 1.00 87.50 85 THR A CA 1
ATOM 639 C C . THR A 1 85 ? 1.209 12.580 5.982 1.00 87.50 85 THR A C 1
ATOM 641 O O . THR A 1 85 ? 0.676 13.636 6.319 1.00 87.50 85 THR A O 1
ATOM 644 N N . SER A 1 86 ? 0.734 11.816 4.994 1.00 89.69 86 SER A N 1
ATOM 645 C CA . SER A 1 86 ? -0.467 12.144 4.218 1.00 89.69 86 SER A CA 1
ATOM 646 C C . SER A 1 86 ? -1.755 11.533 4.779 1.00 89.69 86 SER A C 1
ATOM 648 O O . SER A 1 86 ? -2.812 11.692 4.170 1.00 89.69 86 SER A O 1
ATOM 650 N N . LYS A 1 87 ? -1.692 10.842 5.928 1.00 93.50 87 LYS A N 1
ATOM 651 C CA . LYS A 1 87 ? -2.829 10.146 6.563 1.00 93.50 87 LYS A CA 1
ATOM 652 C C . LYS A 1 87 ? -3.549 9.194 5.601 1.00 93.50 87 LYS A C 1
ATOM 654 O O . LYS A 1 87 ? -4.775 9.108 5.603 1.00 93.50 87 LYS A O 1
ATOM 659 N N . SER A 1 88 ? -2.788 8.521 4.745 1.00 93.00 88 SER A N 1
ATOM 660 C CA . SER A 1 88 ? -3.334 7.743 3.636 1.00 93.00 88 SER A CA 1
ATOM 661 C C . SER A 1 88 ? -2.923 6.281 3.718 1.00 93.00 88 SER A C 1
ATOM 663 O O . SER A 1 88 ? -1.774 5.957 4.014 1.00 93.00 88 SER A O 1
ATOM 665 N N . MET A 1 89 ? -3.865 5.396 3.416 1.00 94.19 89 MET A N 1
ATOM 666 C CA . MET A 1 89 ? -3.640 3.973 3.208 1.00 94.19 89 MET A CA 1
ATOM 667 C C . MET A 1 89 ? -3.720 3.675 1.710 1.00 94.19 89 MET A C 1
ATOM 669 O O . MET A 1 89 ? -4.725 3.963 1.064 1.00 94.19 89 MET A O 1
ATOM 673 N N . TYR A 1 90 ? -2.670 3.093 1.150 1.00 95.62 90 TYR A N 1
ATOM 674 C CA . TYR A 1 90 ? -2.607 2.665 -0.243 1.00 95.62 90 TYR A CA 1
ATOM 675 C C . TYR A 1 90 ? -2.907 1.176 -0.283 1.00 95.62 90 TYR A C 1
ATOM 677 O O . TYR A 1 90 ? -2.165 0.418 0.325 1.00 95.62 90 TYR A O 1
ATOM 685 N N . ILE A 1 91 ? -3.966 0.747 -0.972 1.00 95.25 91 ILE A N 1
ATOM 686 C CA . ILE A 1 91 ? -4.360 -0.669 -1.034 1.00 95.25 91 ILE A CA 1
ATOM 687 C C . ILE A 1 91 ? -4.451 -1.120 -2.491 1.00 95.25 91 ILE A C 1
ATOM 689 O O . ILE A 1 91 ? -5.113 -0.476 -3.311 1.00 95.25 91 ILE A O 1
ATOM 693 N N . GLY A 1 92 ? -3.786 -2.230 -2.801 1.00 94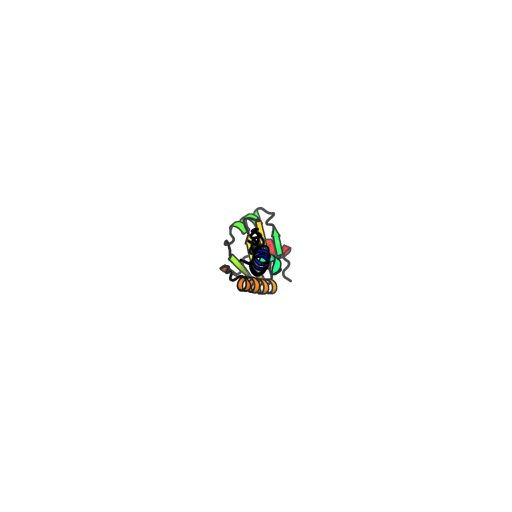.12 92 GLY A N 1
ATOM 694 C CA . GLY A 1 92 ? -3.722 -2.846 -4.120 1.00 94.12 92 GLY A CA 1
ATOM 695 C C . GLY A 1 92 ? -3.967 -4.355 -4.075 1.00 94.12 92 GLY A C 1
ATOM 696 O O . GLY A 1 92 ? -3.832 -5.006 -3.035 1.00 94.12 92 GLY A O 1
ATOM 697 N N . ASP A 1 93 ? -4.340 -4.903 -5.227 1.00 93.62 93 ASP A N 1
ATOM 698 C CA . ASP A 1 93 ? -4.402 -6.343 -5.468 1.00 93.62 93 ASP A CA 1
ATOM 699 C C . ASP A 1 93 ? -3.031 -6.895 -5.901 1.00 93.62 93 ASP A C 1
ATOM 701 O O . ASP A 1 93 ? -2.028 -6.180 -5.961 1.00 93.62 93 ASP A O 1
ATOM 705 N N . GLU A 1 94 ? -2.976 -8.189 -6.211 1.00 93.75 94 GLU A N 1
ATOM 706 C CA . GLU A 1 94 ? -1.743 -8.838 -6.661 1.00 93.75 94 GLU A CA 1
ATOM 707 C C . GLU A 1 94 ? -1.211 -8.276 -7.987 1.00 93.75 94 GLU A C 1
ATOM 709 O O . GLU A 1 94 ? 0.002 -8.212 -8.188 1.00 93.75 94 GLU A O 1
ATOM 714 N N . ALA A 1 95 ? -2.083 -7.823 -8.891 1.00 95.12 95 ALA A N 1
ATOM 715 C CA . ALA A 1 95 ? -1.647 -7.231 -10.149 1.00 95.12 95 ALA A CA 1
ATOM 716 C C . ALA A 1 95 ? -1.006 -5.853 -9.923 1.00 95.12 95 ALA A C 1
ATOM 718 O O . ALA A 1 95 ? 0.001 -5.534 -10.558 1.00 95.12 95 ALA A O 1
ATOM 719 N N . ALA A 1 96 ? -1.560 -5.048 -9.013 1.00 96.31 96 ALA A N 1
ATOM 720 C CA . ALA A 1 96 ? -0.964 -3.787 -8.586 1.00 96.31 96 ALA A CA 1
ATOM 721 C C . ALA A 1 96 ? 0.373 -4.012 -7.883 1.00 96.31 96 ALA A C 1
ATOM 723 O O . ALA A 1 96 ? 1.343 -3.326 -8.195 1.00 96.31 96 ALA A O 1
ATOM 724 N N . TYR A 1 97 ? 0.456 -5.015 -7.009 1.00 96.62 97 TYR A N 1
ATOM 725 C CA . TYR A 1 97 ? 1.710 -5.391 -6.368 1.00 96.62 97 TYR A CA 1
ATOM 726 C C . TYR A 1 97 ? 2.808 -5.730 -7.379 1.00 96.62 97 TYR A C 1
ATOM 728 O O . TYR A 1 97 ? 3.879 -5.140 -7.310 1.00 96.62 97 TYR A O 1
ATOM 736 N N . ARG A 1 98 ? 2.532 -6.592 -8.367 1.00 97.12 98 ARG A N 1
ATOM 737 C CA . ARG A 1 98 ? 3.525 -6.961 -9.394 1.00 97.12 98 ARG A CA 1
ATOM 738 C C . ARG A 1 98 ? 4.066 -5.739 -10.139 1.00 97.12 98 ARG A C 1
ATOM 740 O O . ARG A 1 98 ? 5.273 -5.570 -10.235 1.00 97.12 98 ARG A O 1
ATOM 747 N N . ARG A 1 99 ? 3.178 -4.837 -10.577 1.00 97.69 99 ARG A N 1
ATOM 748 C CA . ARG A 1 99 ? 3.590 -3.580 -11.229 1.00 97.69 99 ARG A CA 1
ATOM 749 C C . ARG A 1 99 ? 4.427 -2.696 -10.306 1.00 97.69 99 ARG A C 1
ATOM 751 O O . ARG A 1 99 ? 5.349 -2.033 -10.765 1.00 97.69 99 ARG A O 1
ATOM 758 N N . PHE A 1 100 ? 4.107 -2.662 -9.014 1.00 97.12 100 PHE A N 1
ATOM 759 C CA . PHE A 1 100 ? 4.880 -1.906 -8.033 1.00 97.12 100 PHE A CA 1
ATOM 760 C C . PHE A 1 100 ? 6.274 -2.504 -7.816 1.00 97.12 100 PHE A C 1
ATOM 762 O O . PHE A 1 100 ? 7.248 -1.756 -7.794 1.00 97.12 100 PHE A O 1
ATOM 769 N N . SER A 1 101 ? 6.391 -3.830 -7.731 1.00 95.88 101 SER A N 1
ATOM 770 C CA . SER A 1 101 ? 7.682 -4.523 -7.668 1.00 95.88 101 SER A CA 1
ATOM 771 C C . SER A 1 101 ? 8.552 -4.221 -8.894 1.00 95.88 101 SER A C 1
ATOM 773 O O . SER A 1 101 ? 9.725 -3.893 -8.727 1.00 95.88 101 SER A O 1
ATOM 775 N N . ASP A 1 102 ? 7.970 -4.224 -10.100 1.00 96.56 102 ASP A N 1
ATOM 776 C CA . ASP A 1 102 ? 8.687 -3.861 -11.332 1.00 96.56 102 ASP A CA 1
ATOM 777 C C . ASP A 1 102 ? 9.207 -2.409 -11.279 1.00 96.56 102 ASP A C 1
ATOM 779 O O . ASP A 1 102 ? 10.330 -2.122 -11.699 1.00 96.56 102 ASP A O 1
ATOM 783 N N . LEU A 1 103 ? 8.411 -1.474 -10.741 1.00 95.38 103 LEU A N 1
ATOM 784 C CA . LEU A 1 103 ? 8.825 -0.075 -10.567 1.00 95.38 103 LEU A CA 1
ATOM 785 C C . LEU A 1 103 ? 9.968 0.068 -9.555 1.00 95.38 103 LEU A C 1
ATOM 787 O O . LEU A 1 103 ? 10.885 0.855 -9.794 1.00 95.38 103 LEU A O 1
ATOM 791 N N . LEU A 1 104 ? 9.932 -0.683 -8.449 1.00 94.00 104 LEU A N 1
ATOM 792 C CA . LEU A 1 104 ? 11.010 -0.698 -7.459 1.00 94.00 104 LEU A CA 1
ATOM 793 C C . LEU A 1 104 ? 12.322 -1.191 -8.076 1.00 94.00 104 LEU A C 1
ATOM 795 O O . LEU A 1 104 ? 13.355 -0.550 -7.887 1.00 94.00 104 LEU A O 1
ATOM 799 N N . GLU A 1 105 ? 12.279 -2.269 -8.862 1.00 93.94 105 GLU A N 1
ATOM 800 C CA . GLU A 1 105 ? 13.454 -2.814 -9.549 1.00 93.94 105 GLU A CA 1
ATOM 801 C C . GLU A 1 105 ? 14.035 -1.814 -10.558 1.00 93.94 105 GLU A C 1
ATOM 803 O O . GLU A 1 105 ? 15.224 -1.504 -10.506 1.00 93.94 105 GLU A O 1
ATOM 808 N N . GLN A 1 106 ? 13.194 -1.220 -11.412 1.00 92.88 106 GLN A N 1
ATOM 809 C CA . GLN A 1 106 ? 13.612 -0.207 -12.394 1.00 92.88 106 GLN A CA 1
ATOM 810 C C . GLN A 1 106 ? 14.238 1.046 -11.766 1.00 92.88 106 GLN A C 1
ATOM 812 O O . GLN A 1 106 ? 14.900 1.830 -12.451 1.00 92.88 106 GLN A O 1
ATOM 817 N N . ARG A 1 107 ? 13.968 1.287 -10.482 1.00 89.81 107 ARG A N 1
ATOM 818 C CA . ARG A 1 107 ? 14.474 2.428 -9.714 1.00 89.81 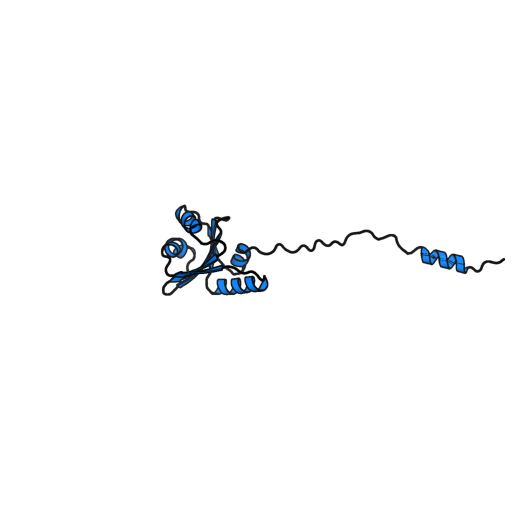107 ARG A CA 1
ATOM 819 C C . ARG A 1 107 ? 15.558 2.036 -8.716 1.00 89.81 107 ARG A C 1
ATOM 821 O O . ARG A 1 107 ? 16.013 2.908 -7.981 1.00 89.81 107 ARG A O 1
ATOM 828 N N . GLU A 1 108 ? 15.945 0.761 -8.680 1.00 90.38 108 GLU A N 1
ATOM 829 C CA . GLU A 1 108 ? 16.883 0.190 -7.708 1.00 90.38 108 GLU A CA 1
ATOM 830 C C . GLU A 1 108 ? 16.491 0.495 -6.247 1.00 90.38 108 GLU A C 1
ATOM 832 O O . GLU A 1 108 ? 17.335 0.628 -5.357 1.00 90.38 108 GLU A O 1
ATOM 837 N N . GLN A 1 109 ? 15.187 0.611 -5.986 1.00 89.44 109 GLN A N 1
ATOM 838 C CA . GLN A 1 109 ? 14.629 0.884 -4.668 1.00 89.44 109 GLN A CA 1
ATOM 839 C C . GLN A 1 109 ? 14.220 -0.411 -3.974 1.00 89.44 109 GLN A C 1
ATOM 841 O O . GLN A 1 109 ? 13.801 -1.385 -4.594 1.00 89.44 109 GLN A O 1
ATOM 846 N N . LYS A 1 110 ? 14.334 -0.416 -2.647 1.00 90.00 110 LYS A N 1
ATOM 847 C CA . LYS A 1 110 ? 13.926 -1.540 -1.805 1.00 90.00 110 LYS A CA 1
ATOM 848 C C . LYS A 1 110 ? 12.984 -1.033 -0.731 1.00 90.00 110 LYS A C 1
ATOM 850 O O . LYS A 1 110 ? 13.218 0.025 -0.152 1.00 90.00 110 LYS A O 1
ATOM 855 N N . ILE A 1 111 ? 11.948 -1.812 -0.464 1.00 92.88 111 ILE A N 1
ATOM 856 C CA . ILE A 1 111 ? 11.007 -1.594 0.629 1.00 92.88 111 ILE A CA 1
ATOM 857 C C . ILE A 1 111 ? 10.961 -2.861 1.479 1.00 92.88 111 ILE A C 1
ATOM 859 O O . ILE A 1 111 ? 11.196 -3.958 0.970 1.00 92.88 111 ILE A O 1
ATOM 863 N N . MET A 1 112 ? 10.695 -2.713 2.774 1.00 95.00 112 MET A N 1
ATOM 864 C CA . MET A 1 112 ? 10.425 -3.871 3.616 1.00 95.00 112 MET A CA 1
ATOM 865 C C . MET A 1 112 ? 9.055 -4.448 3.262 1.00 95.00 112 MET A C 1
ATOM 867 O O . MET A 1 112 ? 8.119 -3.703 2.987 1.00 95.00 112 MET A O 1
ATOM 871 N N . GLU A 1 113 ? 8.920 -5.767 3.318 1.00 95.31 113 GLU A N 1
ATOM 872 C CA . GLU A 1 113 ? 7.633 -6.442 3.181 1.00 95.31 113 GLU A CA 1
ATOM 873 C C . GLU A 1 113 ? 7.330 -7.214 4.458 1.00 95.31 113 GLU A C 1
ATOM 875 O O . GLU A 1 113 ? 8.178 -7.936 4.983 1.00 95.31 113 GLU A O 1
ATOM 880 N N . GLN A 1 114 ? 6.106 -7.083 4.955 1.00 95.56 114 GLN A N 1
ATOM 881 C CA . GLN A 1 114 ? 5.646 -7.801 6.133 1.00 95.56 114 GLN A CA 1
ATOM 882 C C . GLN A 1 114 ? 4.331 -8.503 5.831 1.00 95.56 114 GLN A C 1
ATOM 884 O O . GLN A 1 114 ? 3.337 -7.877 5.475 1.00 95.56 114 GLN A O 1
ATOM 889 N N . ARG A 1 115 ? 4.308 -9.822 6.019 1.00 95.00 115 ARG A N 1
ATOM 890 C CA . ARG A 1 115 ? 3.077 -10.608 5.944 1.00 95.00 115 ARG A CA 1
ATOM 891 C C . ARG A 1 115 ? 2.310 -10.480 7.251 1.00 95.00 115 ARG A C 1
ATOM 893 O O . ARG A 1 115 ? 2.870 -10.704 8.321 1.00 95.00 115 ARG A O 1
ATOM 900 N N . ILE A 1 116 ? 1.032 -10.143 7.145 1.00 93.44 116 ILE A N 1
ATOM 901 C CA . ILE A 1 116 ? 0.119 -10.030 8.275 1.00 93.44 116 ILE A CA 1
ATOM 902 C C . ILE A 1 116 ? -1.030 -11.002 8.031 1.00 93.44 116 ILE A C 1
ATOM 904 O O . ILE A 1 116 ? -1.895 -10.789 7.177 1.00 93.44 116 ILE A O 1
ATOM 908 N N . GLU A 1 117 ? -1.012 -12.099 8.777 1.00 89.56 117 GLU A N 1
ATOM 909 C CA . GLU A 1 117 ? -2.055 -13.109 8.711 1.00 89.56 117 GLU A CA 1
ATOM 910 C C . GLU A 1 117 ? -3.240 -12.696 9.585 1.00 89.56 117 GLU A C 1
ATOM 912 O O . GLU A 1 117 ? -3.080 -12.362 10.757 1.00 89.56 117 GLU A O 1
ATOM 917 N N . ASN A 1 118 ? -4.437 -12.737 9.001 1.00 83.44 118 ASN A N 1
ATOM 918 C CA . ASN A 1 118 ? -5.708 -12.567 9.692 1.00 83.44 118 ASN A CA 1
ATOM 919 C C . ASN A 1 118 ? -5.798 -11.305 10.575 1.00 83.44 118 ASN A C 1
ATOM 921 O O . ASN A 1 118 ? -6.117 -11.406 11.754 1.00 83.44 118 ASN A O 1
ATOM 925 N N . ASP A 1 119 ? -5.557 -10.120 10.000 1.00 89.62 119 ASP A N 1
ATOM 926 C CA . ASP A 1 119 ? -5.754 -8.819 10.667 1.00 89.62 119 ASP A CA 1
ATOM 927 C C . ASP A 1 119 ? -7.234 -8.384 10.638 1.00 89.62 119 ASP A C 1
ATOM 929 O O . ASP A 1 119 ? -7.699 -7.839 9.628 1.00 89.62 119 ASP A O 1
ATOM 933 N N . PRO A 1 120 ? -8.016 -8.578 11.716 1.00 89.81 120 PRO A N 1
ATOM 934 C CA . PRO A 1 120 ? -9.447 -8.307 11.678 1.00 89.81 120 PRO A CA 1
ATOM 935 C C . PRO A 1 120 ? -9.737 -6.806 11.613 1.00 89.81 120 PRO A C 1
ATOM 937 O O . PRO A 1 120 ? -10.761 -6.410 11.055 1.00 89.81 120 PRO A O 1
ATOM 940 N N . GLN A 1 121 ? -8.850 -5.969 12.163 1.00 90.88 121 GLN A N 1
ATOM 941 C CA . GLN A 1 121 ? -9.025 -4.519 12.184 1.00 90.88 121 GLN A CA 1
ATOM 942 C C . GLN A 1 121 ? -8.845 -3.935 10.787 1.00 90.88 121 GLN A C 1
ATOM 944 O O . GLN A 1 121 ? -9.695 -3.160 10.348 1.00 90.88 121 GLN A O 1
ATOM 949 N N . PHE A 1 122 ? -7.824 -4.377 10.048 1.00 91.56 122 PHE A N 1
ATOM 950 C CA . PHE A 1 122 ? -7.649 -4.006 8.644 1.00 91.56 122 PHE A CA 1
ATOM 951 C C . PHE A 1 122 ? -8.907 -4.307 7.821 1.00 91.56 122 PHE A C 1
ATOM 953 O O . PHE A 1 122 ? -9.450 -3.440 7.130 1.00 91.56 122 PHE A O 1
ATOM 960 N N . TRP A 1 123 ? -9.405 -5.544 7.923 1.00 88.88 123 TRP A N 1
ATOM 961 C CA . TRP A 1 123 ? -10.572 -5.986 7.163 1.00 88.88 123 TRP A CA 1
ATOM 962 C C . TRP A 1 123 ? -11.859 -5.282 7.599 1.00 88.88 123 TRP A C 1
ATOM 964 O O . TRP A 1 123 ? -12.745 -5.083 6.769 1.00 88.88 123 TRP A O 1
ATOM 974 N N . LEU A 1 124 ? -11.984 -4.892 8.866 1.00 90.31 124 LEU A N 1
ATOM 975 C CA . LEU A 1 124 ? -13.123 -4.113 9.344 1.00 90.31 124 LEU A CA 1
ATOM 976 C C . LEU A 1 124 ? -13.126 -2.701 8.742 1.00 90.31 124 LEU A C 1
ATOM 978 O O . LEU A 1 124 ? -14.170 -2.242 8.283 1.00 90.31 124 LEU A O 1
ATOM 982 N N . LEU A 1 125 ? -11.968 -2.037 8.733 1.00 89.75 125 LEU A N 1
ATOM 983 C CA . LEU A 1 125 ? -11.835 -0.635 8.332 1.00 89.75 125 LEU A CA 1
ATOM 984 C C . LEU A 1 125 ? -11.908 -0.449 6.815 1.00 89.75 125 LEU A C 1
ATOM 986 O O . LEU A 1 125 ? -12.591 0.449 6.327 1.00 89.75 125 LEU A O 1
ATOM 990 N N . TRP A 1 126 ? -11.233 -1.312 6.054 1.00 86.56 126 TRP A N 1
ATOM 991 C CA . TRP A 1 126 ? -10.982 -1.030 4.641 1.00 86.56 126 TRP A CA 1
ATOM 992 C C . TRP A 1 126 ? -11.797 -1.889 3.673 1.00 86.56 126 TRP A C 1
ATOM 994 O O . TRP A 1 126 ? -12.068 -1.435 2.561 1.00 86.56 126 TRP A O 1
ATOM 1004 N N . ARG A 1 127 ? -12.233 -3.103 4.051 1.00 77.56 127 ARG A N 1
ATOM 1005 C CA . ARG A 1 127 ? -12.852 -4.078 3.117 1.00 77.56 127 ARG A CA 1
ATOM 1006 C C . ARG A 1 127 ? -14.021 -3.502 2.323 1.00 77.56 127 ARG A C 1
ATOM 1008 O O . ARG A 1 127 ? -14.134 -3.759 1.128 1.00 77.56 127 ARG A O 1
ATOM 1015 N N . THR A 1 128 ? -14.899 -2.752 2.981 1.00 74.38 128 THR A N 1
ATOM 1016 C CA . THR A 1 128 ? -16.091 -2.172 2.345 1.00 74.38 128 THR A CA 1
ATOM 1017 C C . THR A 1 128 ? -15.752 -1.031 1.389 1.00 74.38 128 THR A C 1
ATOM 1019 O O . THR A 1 128 ? -16.504 -0.801 0.447 1.00 74.38 128 THR A O 1
ATOM 1022 N N . ARG A 1 129 ? -14.625 -0.338 1.604 1.00 73.75 129 ARG A N 1
ATOM 1023 C CA . ARG A 1 129 ? -14.187 0.806 0.794 1.00 73.75 129 ARG A CA 1
ATOM 1024 C C . ARG A 1 129 ? -13.358 0.368 -0.411 1.00 73.75 129 ARG A C 1
ATOM 1026 O O . ARG A 1 129 ? -13.519 0.948 -1.482 1.00 73.75 129 ARG A O 1
ATOM 1033 N N . TRP A 1 130 ? -12.494 -0.642 -0.258 1.00 72.19 130 TRP A N 1
ATOM 1034 C CA . TRP A 1 130 ? -11.597 -1.053 -1.343 1.00 72.19 130 TRP A CA 1
ATOM 1035 C C . TRP A 1 130 ? -12.160 -2.118 -2.277 1.00 72.19 130 TRP A C 1
ATOM 1037 O O . TRP A 1 130 ? -11.706 -2.189 -3.423 1.00 72.19 130 TRP A O 1
ATOM 1047 N N . GLY A 1 131 ? -13.192 -2.847 -1.824 1.00 57.22 131 GLY A N 1
ATOM 1048 C CA . GLY A 1 131 ? -13.992 -3.743 -2.653 1.00 57.22 131 GLY A CA 1
ATOM 1049 C C . GLY A 1 131 ? -13.120 -4.743 -3.400 1.00 57.22 131 GLY A C 1
ATOM 1050 O O . GLY A 1 131 ? -13.007 -4.657 -4.620 1.00 57.22 131 GLY A O 1
ATOM 1051 N N . GLY A 1 132 ? -12.474 -5.649 -2.662 1.00 51.53 132 GLY A N 1
ATOM 1052 C CA . GLY A 1 132 ? -11.858 -6.827 -3.267 1.00 51.53 132 GLY A CA 1
ATOM 1053 C C . GLY A 1 132 ? -12.948 -7.632 -3.972 1.00 51.53 132 GLY A C 1
ATOM 1054 O O . GLY A 1 132 ? -13.894 -8.063 -3.309 1.00 51.53 132 GLY A O 1
ATOM 1055 N N . GLY A 1 133 ? -12.858 -7.716 -5.301 1.00 41.91 133 GLY A N 1
ATOM 1056 C CA . GLY A 1 133 ? -13.689 -8.600 -6.120 1.00 41.91 133 GLY A CA 1
ATOM 1057 C C . GLY A 1 133 ? -13.405 -10.063 -5.830 1.00 41.91 133 GLY A C 1
ATOM 1058 O O . GLY A 1 133 ? -12.255 -10.368 -5.440 1.00 41.91 133 GLY A O 1
#